Protein AF-A0A0P9EMG1-F1 (afdb_monomer)

Sequence (108 aa):
MQRIEEYLRMADEYYRKGMELFSKRNYPDAAEKIWASIKTATMALTEKYLGRISPPEGEYWGDFVTIGFIKAGVTRE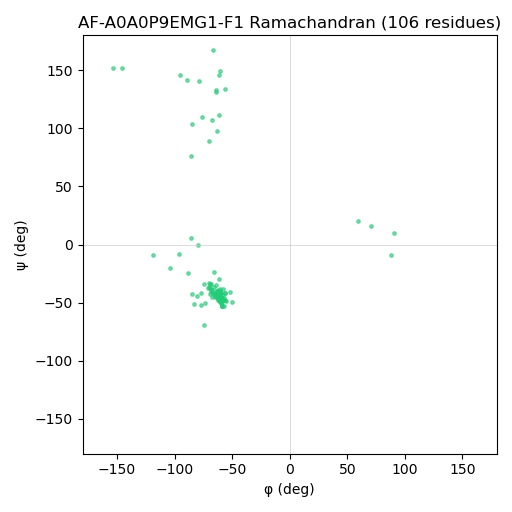EAEKRAEYFIDARGKLHGECFYGLFYEEKRT

Radius of gyration: 15.44 Å; Cα contacts (8 Å, |Δi|>4): 129; chains: 1; bounding box: 46×30×38 Å

Solvent-accessible surface area (backbone atoms only — not comparable to full-atom values): 5508 Å² total; per-residue (Å²): 109,73,66,39,55,48,26,46,52,50,14,54,51,25,36,54,52,11,53,52,30,42,76,70,67,39,53,38,65,12,24,39,24,39,36,49,12,54,53,28,42,49,27,25,46,20,34,72,58,66,74,39,68,66,62,58,93,94,54,53,65,49,61,48,44,18,50,23,33,38,67,70,71,40,54,66,72,62,15,46,54,53,18,49,49,53,53,50,46,43,47,48,22,43,43,50,46,42,67,34,75,87,72,86,75,78,85,125

Secondary structure (DSSP, 8-state):
-HHHHHHHHHHHHHHHHHHHHHHTT-HHHHHHHHHHHHHHHHHHHHHHHHS-SSPPTT--HHHHHHHHHHHTT--HHHHHHHHHHHHHHIIIIIIIIIIS--------

Foldseek 3Di:
DVQLVVLQVQLVVLQVVLVVCVVVVVQQSSLVSNLSSLLSNLQSLCCVQVVGSDDDPPDDQLVSQLVSVVSVVHDSVVSSVVSVVNVVSCCVRVNCGNVNDDDPDDDD

pLDDT: mean 93.04, std 11.97, range [40.19, 98.75]

Structure (mmCIF, N/CA/C/O backbone):
data_AF-A0A0P9EMG1-F1
#
_entry.id   AF-A0A0P9EMG1-F1
#
loop_
_atom_site.group_PDB
_atom_site.id
_atom_site.type_symbol
_atom_site.label_atom_id
_atom_site.label_alt_id
_atom_site.label_comp_id
_atom_site.label_asym_id
_atom_site.label_entity_id
_atom_site.label_seq_id
_atom_site.pdbx_PDB_ins_code
_atom_site.Cartn_x
_atom_site.Cartn_y
_atom_site.Cartn_z
_atom_site.occupancy
_atom_site.B_iso_or_equiv
_atom_site.auth_seq_id
_atom_site.auth_comp_id
_atom_site.auth_asym_id
_atom_site.auth_atom_id
_atom_site.pdbx_PDB_model_num
ATOM 1 N N . MET A 1 1 ? -16.550 10.704 2.218 1.00 64.94 1 MET A N 1
ATOM 2 C CA . MET A 1 1 ? -16.837 9.693 1.171 1.00 64.94 1 MET A CA 1
ATOM 3 C C . MET A 1 1 ? -16.110 9.996 -0.132 1.00 64.94 1 MET A C 1
ATOM 5 O O . MET A 1 1 ? -15.303 9.170 -0.524 1.00 64.94 1 MET A O 1
ATOM 9 N N . GLN A 1 2 ? -16.280 11.182 -0.729 1.00 80.25 2 GLN A N 1
ATOM 10 C CA . GLN A 1 2 ? -15.672 11.543 -2.024 1.00 80.25 2 GLN A CA 1
ATOM 11 C C . GLN A 1 2 ? -14.146 11.309 -2.121 1.00 80.25 2 GLN A C 1
ATOM 13 O O . GLN A 1 2 ? -13.673 10.771 -3.116 1.00 80.25 2 GLN A O 1
ATOM 18 N N . ARG A 1 3 ? -13.388 11.626 -1.060 1.00 90.75 3 ARG A N 1
ATOM 19 C CA . ARG A 1 3 ? -11.928 11.411 -0.999 1.00 90.75 3 ARG A CA 1
ATOM 20 C C . ARG A 1 3 ? -11.516 9.930 -0.952 1.00 90.75 3 ARG A C 1
ATOM 22 O O . ARG A 1 3 ? -10.501 9.553 -1.518 1.00 90.75 3 ARG A O 1
ATOM 29 N N . ILE A 1 4 ? -12.311 9.076 -0.302 1.00 95.56 4 ILE A N 1
ATOM 30 C CA . ILE A 1 4 ? -12.039 7.628 -0.225 1.00 95.56 4 ILE A CA 1
ATOM 31 C C . ILE A 1 4 ? -12.205 7.005 -1.613 1.00 95.56 4 ILE A C 1
ATOM 33 O O . ILE A 1 4 ? -11.360 6.236 -2.055 1.00 95.56 4 ILE A O 1
ATOM 37 N N . GLU A 1 5 ? -13.277 7.368 -2.319 1.00 96.44 5 GLU A N 1
ATOM 38 C CA . GLU A 1 5 ? -13.516 6.907 -3.690 1.00 96.44 5 GLU A CA 1
ATOM 39 C C . GLU A 1 5 ? -12.447 7.408 -4.661 1.00 96.44 5 GLU A C 1
ATOM 41 O O . GLU A 1 5 ? -12.075 6.694 -5.585 1.00 96.44 5 GLU A O 1
ATOM 46 N N . GLU A 1 6 ? -11.929 8.619 -4.454 1.00 97.12 6 GLU A N 1
ATOM 47 C CA . GLU A 1 6 ? -10.797 9.139 -5.218 1.00 97.12 6 GLU A CA 1
ATOM 48 C C . GLU A 1 6 ? -9.540 8.291 -5.017 1.00 97.12 6 GLU A C 1
ATOM 50 O O . GLU A 1 6 ? -8.935 7.881 -6.005 1.00 97.12 6 GLU A O 1
ATOM 55 N N . TYR A 1 7 ? -9.207 7.935 -3.774 1.00 97.94 7 TYR A N 1
ATOM 56 C CA . TYR A 1 7 ? -8.098 7.022 -3.504 1.00 97.94 7 TYR A CA 1
ATOM 57 C C . TYR A 1 7 ? -8.291 5.650 -4.159 1.00 97.94 7 TYR A C 1
ATOM 59 O O . TYR A 1 7 ? -7.351 5.123 -4.747 1.00 97.94 7 TYR A O 1
ATOM 67 N N . LEU A 1 8 ? -9.500 5.086 -4.127 1.00 98.12 8 LEU A N 1
ATOM 68 C CA . LEU A 1 8 ? -9.767 3.809 -4.795 1.00 98.12 8 LEU A CA 1
ATOM 69 C C . LEU A 1 8 ? -9.616 3.916 -6.321 1.00 98.12 8 LEU A C 1
ATOM 71 O O . LEU A 1 8 ? -8.930 3.092 -6.917 1.00 98.12 8 LEU A O 1
ATOM 75 N N . ARG A 1 9 ? -10.152 4.973 -6.949 1.00 98.38 9 ARG A N 1
ATOM 76 C CA . ARG A 1 9 ? -9.968 5.215 -8.393 1.00 98.38 9 ARG A CA 1
ATOM 77 C C . ARG A 1 9 ? -8.497 5.383 -8.768 1.00 98.38 9 ARG A C 1
ATOM 79 O O . ARG A 1 9 ? -8.051 4.838 -9.773 1.00 98.38 9 ARG A O 1
ATOM 86 N N . MET A 1 10 ? -7.746 6.136 -7.968 1.00 98.38 10 MET A N 1
ATOM 87 C CA . MET A 1 10 ? -6.310 6.324 -8.171 1.00 98.38 10 MET A CA 1
ATOM 88 C C . MET A 1 10 ? -5.546 5.006 -8.026 1.00 98.38 10 MET A C 1
ATOM 90 O O . MET A 1 10 ? -4.649 4.744 -8.824 1.00 98.38 10 MET A O 1
ATOM 94 N N . ALA A 1 11 ? -5.901 4.172 -7.044 1.00 98.56 11 ALA A N 1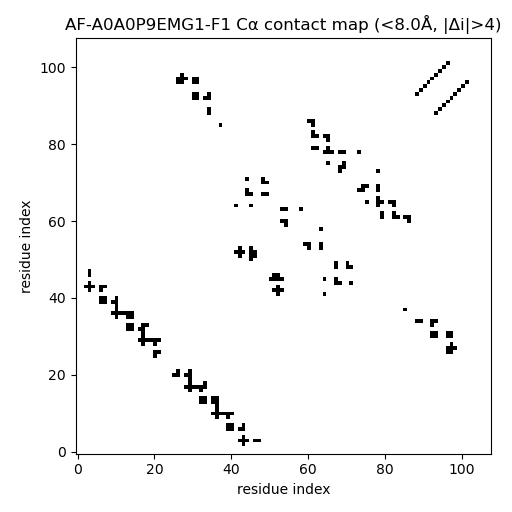
ATOM 95 C CA . ALA A 1 11 ? -5.295 2.859 -6.869 1.00 98.56 11 ALA A CA 1
ATOM 96 C C . ALA A 1 11 ? -5.499 1.987 -8.119 1.00 98.56 11 ALA A C 1
ATOM 98 O O . ALA A 1 11 ? -4.522 1.498 -8.685 1.00 98.56 11 ALA A O 1
ATOM 99 N N . ASP A 1 12 ? -6.732 1.898 -8.624 1.00 98.62 12 ASP A N 1
ATOM 100 C CA . ASP A 1 12 ? -7.043 1.150 -9.849 1.00 98.62 12 ASP A CA 1
ATOM 101 C C . ASP A 1 12 ? -6.273 1.683 -11.068 1.00 98.62 12 ASP A C 1
ATOM 103 O O . ASP A 1 12 ? -5.732 0.917 -11.874 1.00 98.62 12 ASP A O 1
ATOM 107 N N . GLU A 1 13 ? -6.174 3.007 -11.206 1.00 98.69 13 GLU A N 1
ATOM 108 C CA . GLU A 1 13 ? -5.422 3.632 -12.292 1.00 98.69 13 GLU A CA 1
ATOM 109 C C . GLU A 1 13 ? -3.922 3.316 -12.208 1.00 98.69 13 GLU A C 1
ATOM 111 O O . GLU A 1 13 ? -3.296 2.992 -13.225 1.00 98.69 13 GLU A O 1
ATOM 116 N N . TYR A 1 14 ? -3.340 3.390 -11.009 1.00 98.75 14 TYR A N 1
ATOM 117 C CA . TYR A 1 14 ? -1.944 3.041 -10.779 1.00 98.75 14 TYR A CA 1
ATOM 118 C C . TYR A 1 14 ? -1.675 1.568 -11.062 1.00 98.75 14 TYR A C 1
ATOM 120 O O . TYR A 1 14 ? -0.689 1.266 -11.735 1.00 98.75 14 TYR A O 1
ATOM 128 N N . TYR A 1 15 ? -2.565 0.670 -10.640 1.00 98.69 15 TYR A N 1
ATOM 129 C CA . TYR A 1 15 ? -2.448 -0.750 -10.942 1.00 98.69 15 TYR A CA 1
ATOM 130 C C . TYR A 1 15 ? -2.451 -0.993 -12.452 1.00 98.69 15 TYR A C 1
ATOM 132 O O . TYR A 1 15 ? -1.524 -1.606 -12.982 1.00 98.69 15 TYR A O 1
ATOM 140 N N . ARG A 1 16 ? -3.427 -0.429 -13.176 1.00 98.75 16 ARG A N 1
ATOM 141 C CA . ARG A 1 16 ? -3.519 -0.565 -14.637 1.00 98.75 16 ARG A CA 1
ATOM 142 C C . ARG A 1 16 ? -2.247 -0.077 -15.336 1.00 98.75 16 ARG A C 1
ATOM 144 O O . ARG A 1 16 ? -1.728 -0.770 -16.210 1.00 98.75 16 ARG A O 1
ATOM 151 N N . LYS A 1 17 ? -1.728 1.092 -14.947 1.00 98.69 17 LYS A N 1
ATOM 152 C CA . LYS A 1 17 ? -0.471 1.640 -15.491 1.00 98.69 17 LYS A CA 1
ATOM 153 C C . LYS A 1 17 ? 0.732 0.763 -15.145 1.00 98.69 17 LYS A C 1
ATOM 155 O O . LYS A 1 17 ? 1.579 0.536 -16.003 1.00 98.69 17 LYS A O 1
ATOM 160 N N . GLY A 1 18 ? 0.802 0.255 -13.917 1.00 98.44 18 GLY A N 1
ATOM 161 C CA . GLY A 1 18 ? 1.858 -0.656 -13.481 1.00 98.44 18 GLY A CA 1
ATOM 162 C C . GLY A 1 18 ? 1.889 -1.937 -14.310 1.00 98.44 18 GLY A C 1
ATOM 163 O O . GLY A 1 18 ? 2.945 -2.317 -14.810 1.00 98.44 18 GLY A O 1
ATOM 164 N N . MET A 1 19 ? 0.727 -2.544 -14.558 1.00 98.62 19 MET A N 1
ATOM 165 C CA . MET A 1 19 ? 0.618 -3.735 -15.404 1.00 98.62 19 MET A CA 1
ATOM 166 C C . MET A 1 19 ? 0.969 -3.454 -16.872 1.00 98.62 19 MET A C 1
ATOM 168 O O . MET A 1 19 ? 1.613 -4.278 -17.523 1.00 98.62 19 MET A O 1
ATOM 172 N N . GLU A 1 20 ? 0.613 -2.277 -17.395 1.00 98.62 20 GLU A N 1
ATOM 173 C CA . GLU A 1 20 ? 1.027 -1.847 -18.734 1.00 98.62 20 GLU A CA 1
ATOM 174 C C . GLU A 1 20 ? 2.559 -1.742 -18.845 1.00 98.62 20 GLU A C 1
ATOM 176 O O . GLU A 1 20 ? 3.157 -2.295 -19.770 1.00 98.62 20 GLU A O 1
ATOM 181 N N . LEU A 1 21 ? 3.209 -1.084 -17.884 1.00 98.12 21 LEU A N 1
ATOM 182 C CA . LEU A 1 21 ? 4.669 -0.948 -17.832 1.00 98.12 21 LEU A CA 1
ATOM 183 C C . LEU A 1 21 ? 5.361 -2.305 -17.684 1.00 98.12 21 LEU A C 1
ATOM 185 O O . LEU A 1 21 ? 6.351 -2.570 -18.370 1.00 98.12 21 LEU A O 1
ATOM 189 N N . PHE A 1 22 ? 4.791 -3.189 -16.865 1.00 96.62 22 PHE A N 1
ATOM 190 C CA . PHE A 1 22 ? 5.286 -4.548 -16.686 1.00 96.62 22 PHE A CA 1
ATOM 191 C C . PHE A 1 22 ? 5.265 -5.326 -18.006 1.00 96.62 22 PHE A C 1
ATOM 193 O O . PHE A 1 22 ? 6.261 -5.946 -18.375 1.00 96.62 22 PHE A O 1
ATOM 200 N N . SER A 1 23 ? 4.174 -5.228 -18.776 1.00 98.06 23 SER A N 1
ATOM 201 C CA . SER A 1 23 ? 4.066 -5.882 -20.091 1.00 98.06 23 SER A CA 1
ATOM 202 C C . SER A 1 23 ? 5.115 -5.386 -21.098 1.00 98.06 23 SER A C 1
ATOM 204 O O . SER A 1 23 ? 5.582 -6.147 -21.945 1.00 98.06 23 SER A O 1
ATOM 206 N N . LYS A 1 24 ? 5.543 -4.126 -20.957 1.00 97.81 24 LYS A N 1
ATOM 207 C CA . LYS A 1 24 ? 6.608 -3.485 -21.742 1.00 97.81 24 LYS A CA 1
ATOM 208 C C . LYS A 1 24 ? 8.013 -3.743 -21.183 1.00 97.81 24 LYS A C 1
ATOM 210 O O . LYS A 1 24 ? 8.974 -3.180 -21.698 1.00 97.81 24 LYS A O 1
ATOM 215 N N . ARG A 1 25 ? 8.143 -4.584 -20.147 1.00 95.00 25 ARG A N 1
ATOM 216 C CA . ARG A 1 25 ? 9.395 -4.894 -19.431 1.00 95.00 25 ARG A CA 1
ATOM 217 C C . ARG A 1 25 ? 10.071 -3.680 -18.785 1.00 95.00 25 ARG A C 1
ATOM 219 O O . ARG A 1 25 ? 11.256 -3.730 -18.470 1.00 95.00 25 ARG A O 1
ATOM 226 N N . ASN A 1 26 ? 9.323 -2.603 -18.555 1.00 94.06 26 ASN A N 1
ATOM 227 C CA . ASN A 1 26 ? 9.799 -1.468 -17.774 1.00 94.06 26 ASN A CA 1
ATOM 228 C C . ASN A 1 26 ? 9.543 -1.746 -16.285 1.00 94.06 26 ASN A C 1
ATOM 230 O O . ASN A 1 26 ? 8.566 -1.273 -15.705 1.00 94.06 26 ASN A O 1
ATOM 234 N N . TYR A 1 27 ? 10.384 -2.598 -15.697 1.00 92.56 27 TYR A N 1
ATOM 235 C CA . TYR A 1 27 ? 10.173 -3.123 -14.348 1.00 92.56 27 TYR A CA 1
ATOM 236 C C . TYR A 1 27 ? 10.286 -2.085 -13.217 1.00 92.56 27 TYR A C 1
ATOM 238 O O . TYR A 1 27 ? 9.441 -2.158 -12.326 1.00 92.56 27 TYR A O 1
ATOM 246 N N . PRO A 1 28 ? 11.216 -1.104 -13.229 1.00 93.06 28 PRO A N 1
ATOM 247 C CA . PRO A 1 28 ? 11.270 -0.057 -12.199 1.00 93.06 28 PRO A CA 1
ATOM 248 C C . PRO A 1 28 ? 9.983 0.738 -12.115 1.00 93.06 28 PRO A C 1
ATOM 250 O O . PRO A 1 28 ? 9.365 0.842 -11.057 1.00 93.06 28 PRO A O 1
ATOM 253 N N . ASP A 1 29 ? 9.548 1.263 -13.260 1.00 95.12 29 ASP A N 1
ATOM 254 C CA . ASP A 1 29 ? 8.373 2.118 -13.298 1.00 95.12 29 ASP A CA 1
ATOM 255 C C . ASP A 1 29 ? 7.112 1.299 -13.020 1.00 95.12 29 ASP A C 1
ATOM 257 O O . ASP A 1 29 ? 6.177 1.799 -12.390 1.00 95.12 29 ASP A O 1
ATOM 261 N N . ALA A 1 30 ? 7.080 0.031 -13.449 1.00 97.25 30 ALA A N 1
ATOM 262 C CA . ALA A 1 30 ? 6.014 -0.891 -13.083 1.00 97.25 30 ALA A CA 1
ATOM 263 C C . ALA A 1 30 ? 5.947 -1.093 -11.565 1.00 97.25 30 ALA A C 1
ATOM 265 O O . ALA A 1 30 ? 4.866 -0.958 -10.990 1.00 97.25 30 ALA A O 1
ATOM 266 N N . ALA A 1 31 ? 7.081 -1.366 -10.914 1.00 96.62 31 ALA A N 1
ATOM 267 C CA . ALA A 1 31 ? 7.159 -1.574 -9.473 1.00 96.62 31 ALA A CA 1
ATOM 268 C C . ALA A 1 31 ? 6.682 -0.337 -8.704 1.00 96.62 31 ALA A C 1
ATOM 270 O O . ALA A 1 31 ? 5.835 -0.459 -7.819 1.00 96.62 31 ALA A O 1
ATOM 271 N N . GLU A 1 32 ? 7.117 0.857 -9.108 1.00 97.50 32 GLU A N 1
ATOM 272 C CA . GLU A 1 32 ? 6.674 2.106 -8.486 1.00 97.50 32 GLU A CA 1
ATOM 273 C C . GLU A 1 32 ? 5.169 2.336 -8.643 1.00 97.50 32 GLU A C 1
ATOM 275 O O . GLU A 1 32 ? 4.493 2.760 -7.706 1.00 97.50 32 GLU A O 1
ATOM 280 N N . LYS A 1 33 ? 4.602 2.042 -9.818 1.00 98.50 33 LYS A N 1
ATOM 281 C CA . LYS A 1 33 ? 3.158 2.204 -10.038 1.00 98.50 33 LYS A CA 1
ATOM 282 C C . LYS A 1 33 ? 2.341 1.162 -9.276 1.00 98.50 33 LYS A C 1
ATOM 284 O O . LYS A 1 33 ? 1.307 1.511 -8.714 1.00 98.50 33 LYS A O 1
ATOM 289 N N . ILE A 1 34 ? 2.807 -0.081 -9.178 1.00 98.56 34 ILE A N 1
ATOM 290 C CA . ILE A 1 34 ? 2.145 -1.109 -8.361 1.00 98.56 34 ILE A CA 1
ATOM 291 C C . ILE A 1 34 ? 2.218 -0.734 -6.874 1.00 98.56 34 ILE A C 1
ATOM 293 O O . ILE A 1 34 ? 1.210 -0.815 -6.172 1.00 98.56 34 ILE A O 1
ATOM 297 N N . TRP A 1 35 ? 3.363 -0.243 -6.396 1.00 98.31 35 TRP A N 1
ATOM 298 C CA . TRP A 1 35 ? 3.481 0.276 -5.035 1.00 98.31 35 TRP A CA 1
ATOM 299 C C . TRP A 1 35 ? 2.531 1.452 -4.785 1.00 98.31 35 TRP A C 1
ATOM 301 O O . TRP A 1 35 ? 1.807 1.451 -3.789 1.00 98.31 35 TRP A O 1
ATOM 311 N N . ALA A 1 36 ? 2.477 2.425 -5.699 1.00 98.38 36 ALA A N 1
ATOM 312 C CA . ALA A 1 36 ? 1.560 3.555 -5.598 1.00 98.38 36 ALA A CA 1
ATOM 313 C C . ALA A 1 36 ? 0.102 3.085 -5.476 1.00 98.38 36 ALA A C 1
ATOM 315 O O . ALA A 1 36 ? -0.621 3.578 -4.616 1.00 98.38 36 ALA A O 1
ATOM 316 N N . SER A 1 37 ? -0.299 2.067 -6.246 1.00 98.75 37 SER A N 1
ATOM 317 C CA . SER A 1 37 ? -1.619 1.441 -6.117 1.00 98.75 37 SER A CA 1
ATOM 318 C C . SER A 1 37 ? -1.879 0.914 -4.704 1.00 98.75 37 SER A C 1
ATOM 320 O O . SER A 1 37 ? -2.890 1.259 -4.091 1.00 98.75 37 SER A O 1
ATOM 322 N N . ILE A 1 38 ? -0.968 0.093 -4.172 1.00 98.44 38 ILE A N 1
ATOM 323 C CA . ILE A 1 38 ? -1.095 -0.496 -2.829 1.00 98.44 38 ILE A CA 1
ATOM 324 C C . ILE A 1 38 ? -1.175 0.611 -1.773 1.00 98.44 38 ILE A C 1
ATOM 326 O O . ILE A 1 38 ? -2.073 0.609 -0.932 1.00 98.44 38 ILE A O 1
ATOM 330 N N . LYS A 1 39 ? -0.274 1.595 -1.845 1.00 98.31 39 LYS A N 1
ATOM 331 C CA . LYS A 1 39 ? -0.239 2.738 -0.931 1.00 98.31 39 LYS A CA 1
ATOM 332 C C . LYS A 1 39 ? -1.559 3.500 -0.938 1.00 98.31 39 LYS A C 1
ATOM 334 O O . LYS A 1 39 ? -2.093 3.789 0.129 1.00 98.31 39 LYS A O 1
ATOM 339 N N . THR A 1 40 ? -2.100 3.813 -2.111 1.00 98.06 40 THR A N 1
ATOM 340 C CA . THR A 1 40 ? -3.337 4.589 -2.212 1.00 98.06 40 THR A CA 1
ATOM 341 C C . THR A 1 40 ? -4.560 3.791 -1.748 1.00 98.06 40 THR A C 1
ATOM 343 O O . THR A 1 40 ? -5.409 4.342 -1.047 1.00 98.06 40 THR A O 1
ATOM 346 N N . ALA A 1 41 ? -4.623 2.484 -2.018 1.00 98.31 41 ALA A N 1
ATOM 347 C CA . ALA A 1 41 ? -5.660 1.619 -1.451 1.00 98.31 41 ALA A CA 1
ATOM 348 C C . ALA A 1 41 ? -5.595 1.58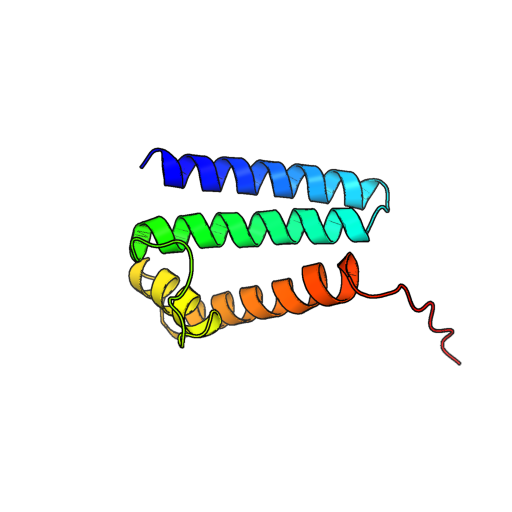3 0.090 1.00 98.31 41 ALA A C 1
ATOM 350 O O . ALA A 1 41 ? -6.622 1.693 0.764 1.00 98.31 41 ALA A O 1
ATOM 351 N N . THR A 1 42 ? -4.389 1.519 0.663 1.00 98.25 42 THR A N 1
ATOM 352 C CA . THR A 1 42 ? -4.185 1.610 2.115 1.00 98.25 42 THR A CA 1
ATOM 353 C C . THR A 1 42 ? -4.600 2.975 2.668 1.00 98.25 42 THR A C 1
ATOM 355 O O . THR A 1 42 ? -5.247 3.027 3.711 1.00 98.25 42 THR A O 1
ATOM 358 N N . MET A 1 43 ? -4.322 4.078 1.964 1.00 97.94 43 MET A N 1
ATOM 359 C CA . MET A 1 43 ? -4.804 5.410 2.360 1.00 97.94 43 MET A CA 1
ATOM 360 C C . MET A 1 43 ? -6.337 5.471 2.392 1.00 97.94 43 MET A C 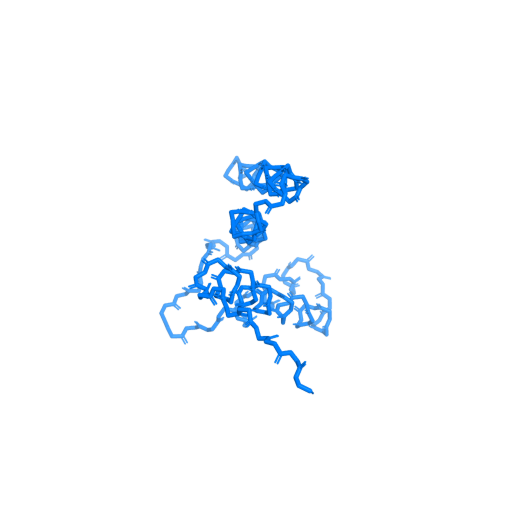1
ATOM 362 O O . MET A 1 43 ? -6.900 6.073 3.302 1.00 97.94 43 MET A O 1
ATOM 366 N N . ALA A 1 44 ? -7.027 4.820 1.449 1.00 98.31 44 ALA A N 1
ATOM 367 C CA . ALA A 1 44 ? -8.488 4.723 1.459 1.00 98.31 44 ALA A CA 1
ATOM 368 C C . ALA A 1 44 ? -9.005 3.976 2.701 1.00 98.31 44 ALA A C 1
ATOM 370 O O . ALA A 1 44 ? -9.954 4.429 3.347 1.00 98.31 44 ALA A O 1
ATOM 371 N N . LEU A 1 45 ? -8.365 2.854 3.052 1.00 98.38 45 LEU A N 1
ATOM 372 C CA . LEU A 1 45 ? -8.669 2.077 4.255 1.00 98.38 45 LEU A CA 1
ATOM 373 C C . LEU A 1 45 ? -8.495 2.930 5.520 1.00 98.38 45 LEU A C 1
ATOM 375 O O . LEU A 1 45 ? -9.413 3.022 6.337 1.00 98.38 45 LEU A O 1
ATOM 379 N N . THR A 1 46 ? -7.335 3.560 5.692 1.00 97.88 46 THR A N 1
ATOM 380 C CA . THR A 1 46 ? -7.012 4.274 6.931 1.00 97.88 46 THR A CA 1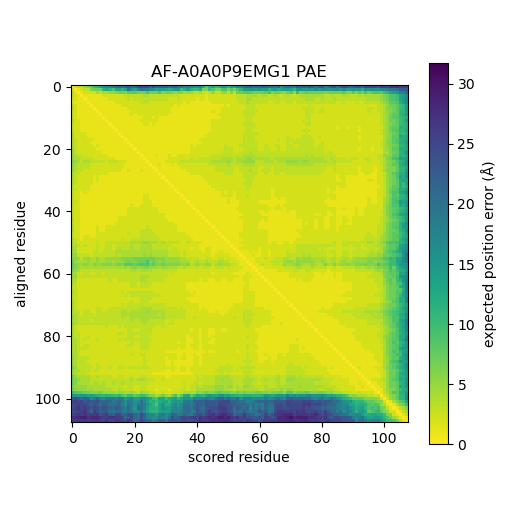
ATOM 381 C C . THR A 1 46 ? -7.764 5.599 7.038 1.00 97.88 46 THR A C 1
ATOM 383 O O . THR A 1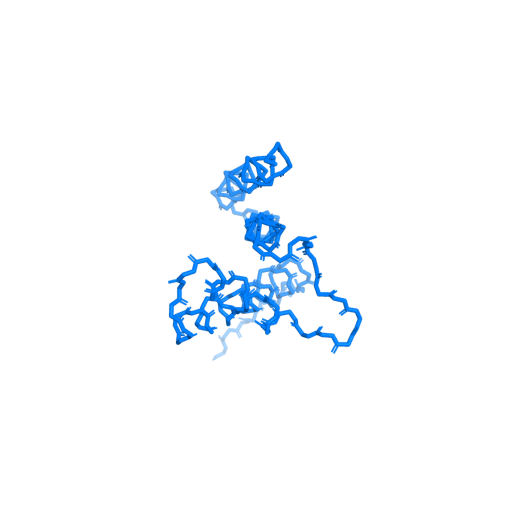 46 ? -8.220 5.939 8.125 1.00 97.88 46 THR A O 1
ATOM 386 N N . GLU A 1 47 ? -8.016 6.306 5.933 1.00 97.56 47 GLU A N 1
ATOM 387 C CA . GLU A 1 47 ? -8.903 7.478 5.937 1.00 97.56 47 GLU A CA 1
ATOM 388 C C . GLU A 1 47 ? -10.310 7.078 6.394 1.00 97.56 47 GLU A C 1
ATOM 390 O O . GLU A 1 47 ? -10.900 7.735 7.251 1.00 97.56 47 GLU A O 1
ATOM 395 N N . LYS A 1 48 ? -10.844 5.967 5.867 1.00 97.94 48 LYS A N 1
ATOM 396 C CA . LYS A 1 48 ? -12.197 5.503 6.194 1.00 97.94 48 LYS A CA 1
ATOM 397 C C . LYS A 1 48 ? -12.351 5.105 7.659 1.00 97.94 48 LYS A C 1
ATOM 399 O O . LYS A 1 48 ? -13.362 5.445 8.266 1.00 97.94 48 LYS A O 1
ATOM 404 N N . TYR A 1 49 ? -11.398 4.350 8.199 1.00 98.00 49 TYR A N 1
ATOM 405 C CA . TYR A 1 49 ? -11.557 3.710 9.509 1.00 98.00 49 TYR A CA 1
ATOM 406 C C . TYR A 1 49 ? -10.784 4.387 10.642 1.00 98.00 49 TYR A C 1
ATOM 408 O O . TYR A 1 49 ? -11.129 4.185 11.805 1.00 98.00 49 TYR A O 1
ATOM 416 N N . LEU A 1 50 ? -9.765 5.186 10.320 1.00 97.12 50 LEU A N 1
ATOM 417 C CA . LEU A 1 50 ? -8.911 5.885 11.287 1.00 97.12 50 LEU A CA 1
ATOM 418 C C . LEU A 1 50 ? -8.971 7.412 11.138 1.00 97.12 50 LEU A C 1
ATOM 420 O O . LEU A 1 50 ? -8.429 8.112 11.988 1.00 97.12 50 LEU A O 1
ATOM 424 N N . GLY A 1 51 ? -9.608 7.936 10.082 1.00 96.94 51 GLY A N 1
ATOM 425 C CA . GLY A 1 51 ? -9.734 9.376 9.831 1.00 96.94 51 GLY A CA 1
ATOM 426 C C . GLY A 1 51 ? -8.429 10.062 9.416 1.00 96.94 51 GLY A C 1
ATOM 427 O O . GLY A 1 51 ? -8.325 11.282 9.527 1.00 96.94 51 GLY A O 1
ATOM 428 N N . ARG A 1 52 ? -7.415 9.286 9.008 1.00 96.19 52 ARG A N 1
ATOM 429 C CA . ARG A 1 52 ? -6.097 9.781 8.590 1.00 96.19 52 ARG A CA 1
ATOM 430 C C . ARG A 1 52 ? -5.416 8.816 7.620 1.00 96.19 52 ARG A C 1
ATOM 432 O O . ARG A 1 52 ? -5.618 7.604 7.681 1.00 96.19 52 ARG A O 1
ATOM 439 N N . ILE A 1 53 ? -4.561 9.347 6.751 1.00 96.88 53 ILE A N 1
ATOM 440 C CA . ILE A 1 53 ? -3.883 8.593 5.676 1.00 96.88 53 ILE A CA 1
ATOM 441 C C . ILE A 1 53 ? -2.472 8.105 6.024 1.00 96.88 53 ILE A C 1
ATOM 443 O O . ILE A 1 53 ? -1.868 7.358 5.256 1.00 96.88 53 ILE A O 1
ATOM 447 N N . SER A 1 54 ? -1.927 8.540 7.157 1.00 95.81 54 SER A N 1
ATOM 448 C CA . SER A 1 54 ? -0.585 8.181 7.604 1.00 95.81 54 SER A CA 1
ATOM 449 C C . SER A 1 54 ? -0.533 8.071 9.127 1.00 95.81 54 SER A C 1
ATOM 451 O O . SER A 1 54 ? -1.301 8.765 9.808 1.00 95.81 54 SER A O 1
ATOM 453 N N . PRO A 1 55 ? 0.376 7.241 9.667 1.00 95.75 55 PRO A N 1
ATOM 454 C CA . PRO A 1 55 ? 0.661 7.252 11.089 1.00 95.75 55 PRO A CA 1
ATOM 455 C C . PRO A 1 55 ? 1.198 8.634 11.501 1.00 95.75 55 PRO A C 1
ATOM 457 O O . PRO A 1 55 ? 1.884 9.288 10.705 1.00 95.75 55 PRO A O 1
ATOM 460 N N . PRO A 1 56 ? 0.881 9.109 12.715 1.00 92.62 56 PRO A N 1
ATOM 461 C CA . PRO A 1 56 ? 1.563 10.248 13.308 1.00 92.62 56 PRO A CA 1
ATOM 462 C C . PRO A 1 56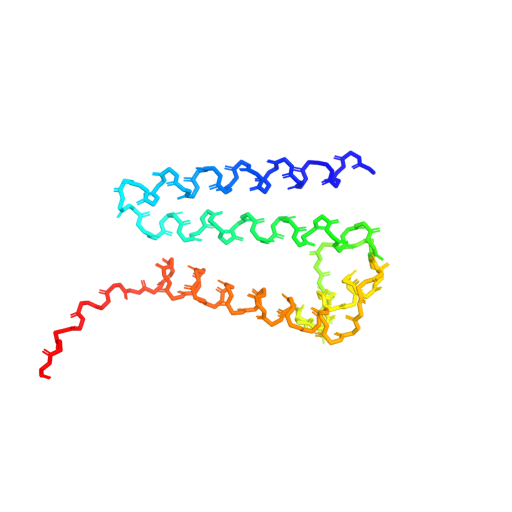 ? 3.026 9.900 13.604 1.00 92.62 56 PRO A C 1
ATOM 464 O O . PRO A 1 56 ? 3.437 8.738 13.586 1.00 92.62 56 PRO A O 1
ATOM 467 N N . GLU A 1 57 ? 3.817 10.926 13.894 1.00 93.69 57 GLU A N 1
ATOM 468 C CA . GLU A 1 57 ? 5.207 10.750 14.301 1.00 93.69 57 GLU A CA 1
ATOM 469 C C . GLU A 1 57 ? 5.310 9.838 15.536 1.00 93.69 57 GLU A C 1
ATOM 471 O O . GLU A 1 57 ? 4.551 9.981 16.494 1.00 93.69 57 GLU A O 1
ATOM 476 N N . GLY A 1 58 ? 6.233 8.874 15.489 1.00 94.12 58 GLY A N 1
ATOM 477 C CA . GLY A 1 58 ? 6.429 7.877 16.546 1.00 94.12 58 GLY A CA 1
ATOM 478 C C . GLY A 1 58 ? 5.567 6.612 16.434 1.00 94.12 58 GLY A C 1
ATOM 479 O O . GLY A 1 58 ? 5.835 5.656 17.157 1.00 94.12 58 GLY A O 1
ATOM 480 N N . GLU A 1 59 ? 4.585 6.553 15.525 1.00 94.69 59 GLU A N 1
ATOM 481 C CA . GLU A 1 59 ? 3.832 5.325 15.224 1.00 94.69 59 GLU A CA 1
ATOM 482 C C . GLU A 1 59 ? 4.415 4.581 14.004 1.00 94.69 59 GLU A C 1
ATOM 484 O O . GLU A 1 59 ? 4.879 5.180 13.029 1.00 94.69 59 GLU A O 1
ATOM 489 N N . TYR A 1 60 ? 4.355 3.246 14.028 1.00 96.38 60 TYR A N 1
ATOM 490 C CA . TYR A 1 60 ? 4.838 2.402 12.936 1.00 96.38 60 TYR A CA 1
ATOM 491 C C . TYR A 1 60 ? 3.745 2.132 11.899 1.00 96.38 60 TYR A C 1
ATOM 493 O O . TYR A 1 60 ? 2.586 1.874 12.223 1.00 96.38 60 TYR A O 1
ATOM 501 N N . TRP A 1 61 ? 4.134 2.109 10.622 1.00 96.31 61 TRP A N 1
ATOM 502 C CA . TRP A 1 61 ? 3.218 1.813 9.515 1.00 96.31 61 TRP A CA 1
ATOM 503 C C . TRP A 1 61 ? 2.533 0.444 9.639 1.00 96.31 61 TRP A C 1
ATOM 505 O O . TRP A 1 61 ? 1.356 0.338 9.311 1.00 96.31 61 TRP A O 1
ATOM 515 N N . GLY A 1 62 ? 3.238 -0.588 10.118 1.00 97.06 62 GLY A N 1
ATOM 516 C CA . GLY A 1 62 ? 2.668 -1.932 10.283 1.00 97.06 62 GLY A CA 1
ATOM 517 C C . GLY A 1 62 ? 1.505 -1.952 11.279 1.00 97.06 62 GLY A C 1
ATOM 518 O O . GLY A 1 62 ? 0.417 -2.432 10.955 1.00 97.06 62 GLY A O 1
ATOM 519 N N . ASP A 1 63 ? 1.695 -1.341 12.449 1.00 97.81 63 ASP A N 1
ATOM 520 C CA . ASP A 1 63 ? 0.652 -1.231 13.475 1.00 97.81 63 ASP A CA 1
ATOM 521 C C . ASP A 1 63 ? -0.524 -0.388 12.979 1.00 97.81 63 ASP A C 1
ATOM 523 O O . ASP A 1 63 ? -1.686 -0.777 13.104 1.00 97.81 63 ASP A O 1
ATOM 527 N N . PHE A 1 64 ? -0.226 0.744 12.342 1.00 98.31 64 PHE A N 1
ATOM 528 C CA . PHE A 1 64 ? -1.232 1.649 11.800 1.00 98.31 64 PHE A CA 1
ATOM 529 C C . PHE A 1 64 ? -2.147 0.963 10.772 1.00 98.31 64 PHE A C 1
ATOM 531 O O . PHE A 1 64 ? -3.375 1.057 10.860 1.00 98.31 64 PHE A O 1
ATOM 538 N N . VAL A 1 65 ? -1.565 0.218 9.828 1.00 98.31 65 VAL A N 1
ATOM 539 C CA . VAL A 1 65 ? -2.320 -0.533 8.812 1.00 98.31 65 VAL A CA 1
ATOM 540 C C . VAL A 1 65 ? -3.096 -1.693 9.442 1.00 98.31 65 VAL A C 1
ATOM 542 O O . VAL A 1 65 ? -4.268 -1.888 9.110 1.00 98.31 65 VAL A O 1
ATOM 545 N N . THR A 1 66 ? -2.496 -2.404 10.403 1.00 98.69 66 THR A N 1
ATOM 546 C CA . THR A 1 66 ? -3.165 -3.467 11.173 1.00 98.69 66 THR A CA 1
ATOM 547 C C . THR A 1 66 ? -4.434 -2.945 11.847 1.00 98.69 66 THR A C 1
ATOM 549 O O . THR A 1 66 ? -5.508 -3.533 11.701 1.00 98.69 66 THR A O 1
ATOM 552 N N . ILE A 1 67 ? -4.351 -1.805 12.542 1.00 98.44 67 ILE A N 1
ATOM 553 C CA . ILE A 1 67 ? -5.505 -1.192 13.215 1.00 98.44 67 ILE A CA 1
ATOM 554 C C . ILE A 1 67 ? -6.583 -0.808 12.193 1.00 98.44 67 ILE A C 1
ATOM 556 O O . ILE A 1 67 ? -7.769 -1.021 12.455 1.00 98.44 67 ILE A O 1
ATOM 560 N N . GLY A 1 68 ? -6.193 -0.302 11.017 1.00 98.38 68 GLY A N 1
ATOM 561 C CA . GLY A 1 68 ? -7.113 -0.011 9.915 1.00 98.38 68 GLY A CA 1
ATOM 562 C C . GLY A 1 68 ? -7.934 -1.232 9.491 1.00 98.38 68 GLY A C 1
ATOM 563 O O . GLY A 1 68 ? -9.160 -1.149 9.401 1.00 98.38 68 GLY A O 1
ATOM 564 N N . PHE A 1 69 ? -7.285 -2.384 9.303 1.00 98.69 69 PHE A N 1
ATOM 565 C CA . PHE A 1 69 ? -7.965 -3.639 8.966 1.00 98.69 69 PHE A CA 1
ATOM 566 C C . PHE A 1 69 ? -8.849 -4.165 10.103 1.00 98.69 69 PHE A C 1
ATOM 568 O O . PHE A 1 69 ? -9.986 -4.566 9.849 1.00 98.69 69 PHE A O 1
ATOM 575 N N . ILE A 1 70 ? -8.389 -4.106 11.357 1.00 98.75 70 ILE A N 1
ATOM 576 C CA . ILE A 1 70 ? -9.195 -4.521 12.518 1.00 98.75 70 ILE A CA 1
ATOM 577 C C . ILE A 1 70 ? -10.473 -3.681 12.619 1.00 98.75 70 ILE A C 1
ATOM 579 O O . ILE A 1 70 ? -11.566 -4.217 12.800 1.00 98.75 70 ILE A O 1
ATOM 583 N N . LYS A 1 71 ? -10.368 -2.357 12.448 1.00 98.56 71 LYS A N 1
ATOM 584 C CA . LYS A 1 71 ? -11.527 -1.449 12.441 1.00 98.56 71 LYS A CA 1
ATOM 585 C C . LYS A 1 71 ? -12.467 -1.691 11.255 1.00 98.56 71 LYS A C 1
ATOM 587 O O . LYS A 1 71 ? -13.652 -1.389 11.366 1.00 98.56 71 LYS A O 1
ATOM 592 N N . ALA A 1 72 ? -11.965 -2.276 10.168 1.00 98.00 72 ALA A N 1
ATOM 593 C CA . ALA A 1 72 ? -12.763 -2.732 9.033 1.00 98.00 72 ALA A CA 1
ATOM 594 C C . ALA A 1 72 ? -13.462 -4.088 9.259 1.00 98.00 72 ALA A C 1
ATOM 596 O O . ALA A 1 72 ? -14.163 -4.556 8.365 1.00 98.00 72 ALA A O 1
ATOM 597 N N . GLY A 1 73 ? -13.289 -4.714 10.429 1.00 98.44 73 GLY A N 1
ATOM 598 C CA . GLY A 1 73 ? -13.904 -5.997 10.779 1.00 98.44 73 GLY A CA 1
ATOM 599 C C . GLY A 1 73 ? -13.060 -7.224 10.429 1.00 98.44 73 GLY A C 1
ATOM 600 O O . GLY A 1 73 ? -13.552 -8.346 10.525 1.00 98.44 73 GLY A O 1
ATOM 601 N N . VAL A 1 74 ? -11.799 -7.039 10.033 1.00 98.31 74 VAL A N 1
ATOM 602 C CA . VAL A 1 74 ? -10.862 -8.145 9.796 1.00 98.31 74 VAL A CA 1
ATOM 603 C C . VAL A 1 74 ? -10.321 -8.653 11.136 1.00 98.31 74 VAL A C 1
ATOM 605 O O . VAL A 1 74 ? -10.032 -7.872 12.042 1.00 98.31 74 VAL A O 1
ATOM 608 N N . THR A 1 75 ? -10.167 -9.970 11.283 1.00 98.44 75 THR A N 1
ATOM 609 C CA . THR A 1 75 ? -9.543 -10.563 12.477 1.00 98.44 75 THR A CA 1
ATOM 610 C C . THR A 1 75 ? -8.104 -10.079 12.640 1.00 98.44 75 THR A C 1
ATOM 612 O O . THR A 1 75 ? -7.420 -9.881 11.639 1.00 98.44 75 THR A O 1
ATOM 615 N N . ARG A 1 76 ? -7.612 -9.977 13.879 1.00 98.19 76 ARG A N 1
ATOM 616 C CA . ARG A 1 76 ? -6.235 -9.541 14.170 1.00 98.19 76 ARG A CA 1
ATOM 617 C C . ARG A 1 76 ? -5.173 -10.291 13.358 1.00 98.19 76 ARG A C 1
ATOM 619 O O . ARG A 1 76 ? -4.358 -9.640 12.724 1.00 98.19 76 ARG A O 1
ATOM 626 N N . GLU A 1 77 ? -5.225 -11.621 13.336 1.00 98.44 77 GLU A N 1
ATOM 627 C CA . GLU A 1 77 ? -4.239 -12.448 12.625 1.00 98.44 77 GLU A CA 1
ATOM 628 C C . GLU A 1 77 ? -4.162 -12.094 11.128 1.00 98.44 77 GLU A C 1
ATOM 630 O O . GLU A 1 77 ? -3.091 -11.863 10.575 1.00 98.44 77 GLU A O 1
ATOM 635 N N . GLU A 1 78 ? -5.316 -12.000 10.470 1.00 98.56 78 GLU A N 1
ATOM 636 C CA . GLU A 1 78 ? -5.398 -11.625 9.056 1.00 98.56 78 GLU A CA 1
ATOM 637 C C . GLU A 1 78 ? -5.017 -10.153 8.815 1.00 98.56 78 GLU A C 1
ATOM 639 O O . GLU A 1 78 ? -4.426 -9.818 7.789 1.00 98.56 78 GLU A O 1
ATOM 644 N N . ALA A 1 79 ? -5.327 -9.260 9.757 1.00 98.62 79 ALA A N 1
ATOM 645 C CA . ALA A 1 79 ? -4.929 -7.859 9.687 1.00 98.62 79 ALA A CA 1
ATOM 646 C C . ALA A 1 79 ? -3.402 -7.699 9.758 1.00 98.62 79 ALA A C 1
ATOM 648 O O . ALA A 1 79 ? -2.835 -6.950 8.963 1.00 98.62 79 ALA A O 1
ATOM 649 N N . GLU A 1 80 ? -2.748 -8.434 10.659 1.00 98.50 80 GLU A N 1
ATOM 650 C CA . GLU A 1 80 ? -1.291 -8.457 10.817 1.00 98.50 80 GLU A CA 1
ATOM 651 C C . GLU A 1 80 ? -0.619 -9.008 9.549 1.00 98.50 80 GLU A C 1
ATOM 653 O O . GLU A 1 80 ? 0.275 -8.357 9.012 1.00 98.50 80 GLU A O 1
ATOM 658 N N . LYS A 1 81 ? -1.129 -10.108 8.972 1.00 98.50 81 LYS A N 1
ATOM 659 C CA . LYS A 1 81 ? -0.647 -10.652 7.682 1.00 98.50 81 LYS A CA 1
ATOM 660 C C . LYS A 1 81 ? -0.742 -9.640 6.537 1.00 98.50 81 LYS A C 1
ATOM 662 O O . LYS A 1 81 ? 0.179 -9.498 5.734 1.00 98.50 81 LYS A O 1
ATOM 667 N N . ARG A 1 82 ? -1.856 -8.908 6.441 1.00 98.19 82 ARG A N 1
ATOM 668 C CA . ARG A 1 82 ? -2.043 -7.877 5.403 1.00 98.19 82 ARG A CA 1
ATOM 669 C C . ARG A 1 82 ? -1.134 -6.671 5.610 1.00 98.19 82 ARG A C 1
ATOM 671 O O . ARG A 1 82 ? -0.649 -6.102 4.633 1.00 98.19 82 ARG A O 1
ATOM 678 N N . ALA A 1 83 ? -0.906 -6.271 6.858 1.00 98.12 83 ALA A N 1
ATOM 679 C CA . ALA A 1 83 ? 0.023 -5.198 7.181 1.00 98.12 83 ALA A CA 1
ATOM 680 C C . ALA A 1 83 ? 1.479 -5.603 6.907 1.00 98.12 83 ALA A C 1
ATOM 682 O O . ALA A 1 83 ? 2.238 -4.804 6.364 1.00 98.12 83 ALA A O 1
ATOM 683 N N . GLU A 1 84 ? 1.853 -6.848 7.198 1.00 98.19 84 GLU A N 1
ATOM 684 C CA . GLU A 1 84 ? 3.157 -7.408 6.840 1.00 98.19 84 GLU A CA 1
ATOM 685 C C . GLU A 1 84 ? 3.361 -7.386 5.322 1.00 98.19 84 GLU A C 1
ATOM 687 O O . GLU A 1 84 ? 4.361 -6.848 4.847 1.00 98.19 84 GLU A O 1
ATOM 692 N N . TYR A 1 85 ? 2.367 -7.843 4.552 1.00 97.50 85 TYR A N 1
ATOM 693 C CA . TYR A 1 85 ? 2.393 -7.750 3.091 1.00 97.50 85 TYR A CA 1
ATOM 694 C C . TYR A 1 85 ? 2.577 -6.308 2.598 1.00 97.50 85 TYR A C 1
ATOM 696 O O . TYR A 1 85 ? 3.349 -6.064 1.673 1.00 97.50 85 TYR A O 1
ATOM 704 N N . PHE A 1 86 ? 1.911 -5.330 3.219 1.00 97.62 86 PHE A N 1
ATOM 705 C CA . PHE A 1 86 ? 2.086 -3.916 2.879 1.00 97.62 86 PHE A CA 1
ATOM 706 C C . PHE A 1 86 ? 3.534 -3.438 3.088 1.00 97.62 86 PHE A C 1
ATOM 708 O O . PHE A 1 86 ? 4.075 -2.721 2.241 1.00 97.62 86 PHE A O 1
ATOM 715 N N . ILE A 1 87 ? 4.172 -3.832 4.195 1.00 97.44 87 ILE A N 1
ATOM 716 C CA . ILE A 1 87 ? 5.565 -3.471 4.491 1.00 97.44 87 ILE A CA 1
ATOM 717 C C . ILE A 1 87 ? 6.535 -4.173 3.536 1.00 97.44 87 ILE A C 1
ATOM 719 O O . ILE A 1 87 ? 7.447 -3.518 3.025 1.00 97.44 87 ILE A O 1
ATOM 723 N N . ASP A 1 88 ? 6.316 -5.457 3.253 1.00 96.94 88 ASP A N 1
ATOM 724 C CA . ASP A 1 88 ? 7.121 -6.241 2.313 1.00 96.94 88 ASP A CA 1
ATOM 725 C C . ASP A 1 88 ? 7.030 -5.674 0.889 1.00 96.94 88 ASP A C 1
ATOM 727 O O . ASP A 1 88 ? 8.048 -5.407 0.249 1.00 96.94 88 ASP A O 1
ATOM 731 N N . ALA A 1 89 ? 5.814 -5.373 0.421 1.00 96.75 89 ALA A N 1
ATOM 732 C CA . ALA A 1 89 ? 5.583 -4.757 -0.881 1.00 96.75 89 ALA A CA 1
ATOM 733 C C . ALA A 1 89 ? 6.266 -3.387 -0.995 1.00 96.75 89 ALA A C 1
ATOM 735 O O . ALA A 1 89 ? 6.857 -3.086 -2.031 1.00 96.75 89 ALA A O 1
ATOM 736 N N . ARG A 1 90 ? 6.244 -2.569 0.068 1.00 95.25 90 ARG A N 1
ATOM 737 C CA . ARG A 1 90 ? 6.997 -1.308 0.113 1.00 95.25 90 ARG A CA 1
ATOM 738 C C . ARG A 1 90 ? 8.496 -1.553 -0.044 1.00 95.25 90 ARG A C 1
ATOM 740 O O . ARG A 1 90 ? 9.133 -0.884 -0.849 1.00 95.25 90 ARG A O 1
ATOM 747 N N . GLY A 1 91 ? 9.055 -2.479 0.735 1.00 92.94 91 GLY A N 1
ATOM 748 C CA . GLY A 1 91 ? 10.483 -2.795 0.701 1.00 92.94 91 GLY A CA 1
ATOM 749 C C . GLY A 1 91 ? 10.928 -3.252 -0.684 1.00 92.94 91 GLY A C 1
ATOM 750 O O . GLY A 1 91 ? 11.817 -2.646 -1.274 1.00 92.94 91 GLY A O 1
ATOM 751 N N . LYS A 1 92 ? 10.236 -4.245 -1.244 1.00 94.00 92 LYS A N 1
ATOM 752 C CA . LYS A 1 92 ? 10.604 -4.865 -2.521 1.00 94.00 92 LYS A CA 1
ATOM 753 C C . LYS A 1 92 ? 10.317 -3.979 -3.725 1.00 94.00 92 LYS A C 1
ATOM 755 O O . LYS A 1 92 ? 11.186 -3.786 -4.562 1.00 94.00 92 LYS A O 1
ATOM 760 N N . LEU A 1 93 ? 9.111 -3.424 -3.840 1.00 95.00 93 LEU A N 1
ATOM 761 C CA . LEU A 1 93 ? 8.730 -2.681 -5.044 1.00 95.00 93 LEU A CA 1
ATOM 762 C C . LEU A 1 93 ? 9.348 -1.283 -5.063 1.00 95.00 93 LEU A C 1
ATOM 764 O O . LEU A 1 93 ? 9.993 -0.906 -6.037 1.00 95.00 93 LEU A O 1
ATOM 768 N N . HIS A 1 94 ? 9.160 -0.519 -3.988 1.00 93.06 94 HIS A N 1
ATOM 769 C CA . HIS A 1 94 ? 9.625 0.865 -3.921 1.00 93.06 94 HIS A CA 1
ATOM 770 C C . HIS A 1 94 ? 11.113 0.946 -3.577 1.00 93.06 94 HIS A C 1
ATOM 772 O O . HIS A 1 94 ? 11.850 1.705 -4.197 1.00 93.06 94 HIS A O 1
ATOM 778 N N . GLY A 1 95 ? 11.566 0.153 -2.603 1.00 91.12 95 GLY A N 1
ATOM 779 C CA . GLY A 1 95 ? 12.968 0.126 -2.194 1.00 91.12 95 GLY A CA 1
ATOM 780 C C . GLY A 1 95 ? 13.851 -0.596 -3.206 1.00 91.12 95 GLY A C 1
ATOM 781 O O . GLY A 1 95 ? 14.669 0.029 -3.870 1.00 91.12 95 GLY A O 1
ATOM 782 N N . GLU A 1 96 ? 13.695 -1.911 -3.326 1.00 90.94 96 GLU A N 1
ATOM 783 C CA . GLU A 1 96 ? 14.630 -2.757 -4.076 1.00 90.94 96 GLU A CA 1
ATOM 784 C C . GLU A 1 96 ? 14.463 -2.662 -5.599 1.00 90.94 96 GLU A C 1
ATOM 786 O O . GLU A 1 96 ? 15.457 -2.605 -6.309 1.00 90.94 96 GLU A O 1
ATOM 791 N N . CYS A 1 97 ? 13.240 -2.639 -6.133 1.00 88.94 97 CYS A N 1
ATOM 792 C CA . CYS A 1 97 ? 13.030 -2.624 -7.585 1.00 88.94 97 CYS A CA 1
ATOM 793 C C . CYS A 1 97 ? 13.079 -1.220 -8.197 1.00 88.94 97 CYS A C 1
ATOM 795 O O . CYS A 1 97 ? 13.617 -1.056 -9.289 1.00 88.94 97 CYS A O 1
ATOM 797 N N . PHE A 1 98 ? 12.464 -0.226 -7.550 1.00 89.12 98 PHE A N 1
ATOM 798 C CA . PHE A 1 98 ? 12.406 1.131 -8.095 1.00 89.12 98 PHE A CA 1
ATOM 799 C C . PHE A 1 98 ? 13.668 1.940 -7.780 1.00 89.12 98 PHE A C 1
ATOM 801 O O . PHE A 1 98 ? 14.265 2.506 -8.694 1.00 89.12 98 PHE A O 1
ATOM 808 N N . TYR A 1 99 ? 14.088 1.987 -6.510 1.00 85.19 99 TYR A N 1
ATOM 809 C CA . TYR A 1 99 ? 15.318 2.687 -6.120 1.00 85.19 99 TYR A CA 1
ATOM 810 C C . TYR A 1 99 ? 16.577 1.826 -6.191 1.00 85.19 99 TYR A C 1
ATOM 812 O O . TYR A 1 99 ? 17.675 2.378 -6.298 1.00 85.19 99 TYR A O 1
ATOM 820 N N . GLY A 1 100 ? 16.455 0.501 -6.099 1.00 78.38 100 GLY A N 1
ATOM 821 C CA . GLY A 1 100 ? 17.616 -0.371 -6.158 1.00 78.38 100 GLY A CA 1
ATOM 822 C C . GLY A 1 100 ? 18.290 -0.283 -7.520 1.00 78.38 100 GLY A C 1
ATOM 823 O O . GLY A 1 100 ? 17.661 -0.314 -8.577 1.00 78.38 100 GLY A O 1
ATOM 824 N N . LEU A 1 101 ? 19.612 -0.147 -7.485 1.00 61.19 101 LEU A N 1
ATOM 825 C CA . LEU A 1 101 ? 20.440 -0.263 -8.673 1.00 61.19 101 LEU A CA 1
ATOM 826 C C . LEU A 1 101 ? 20.306 -1.700 -9.197 1.00 61.19 101 LEU A C 1
ATOM 828 O O . LEU A 1 101 ? 20.437 -2.650 -8.426 1.00 61.19 101 LEU A O 1
ATOM 832 N N . PHE A 1 102 ? 20.043 -1.867 -10.494 1.00 58.97 102 PHE A N 1
ATOM 833 C CA . PHE A 1 102 ? 20.042 -3.183 -11.134 1.00 58.97 102 PHE A CA 1
ATOM 834 C C . PHE A 1 102 ? 21.439 -3.792 -11.059 1.00 58.97 102 PHE A C 1
ATOM 836 O O . PHE A 1 102 ? 22.303 -3.486 -11.879 1.00 58.97 102 PHE A O 1
ATOM 843 N N . TYR A 1 103 ? 21.665 -4.664 -10.084 1.00 55.41 103 TYR A N 1
ATOM 844 C CA . TYR A 1 103 ? 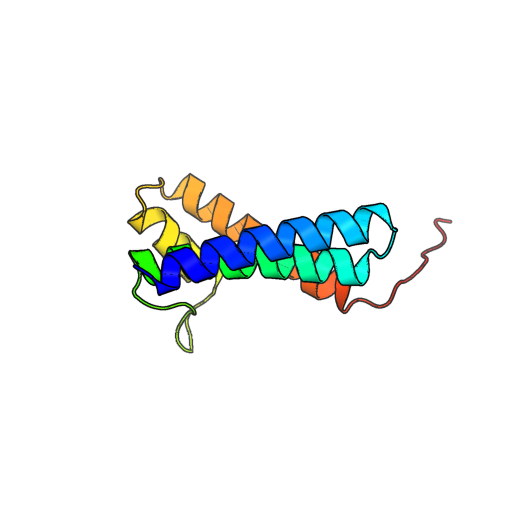22.828 -5.533 -10.086 1.00 55.41 103 TYR A CA 1
ATOM 845 C C . TYR A 1 103 ? 22.480 -6.768 -10.921 1.00 55.41 103 TYR A C 1
ATOM 847 O O . TYR A 1 103 ? 21.734 -7.642 -10.482 1.00 55.41 103 TYR A O 1
ATOM 855 N N . GLU A 1 104 ? 22.994 -6.844 -12.151 1.00 53.72 104 GLU A N 1
ATOM 856 C CA . GLU A 1 104 ? 23.049 -8.119 -12.869 1.00 53.72 104 GLU A CA 1
ATOM 857 C C . GLU A 1 104 ? 24.093 -9.006 -12.178 1.00 53.72 104 GLU A C 1
ATOM 859 O O . GLU A 1 104 ? 25.281 -8.983 -12.50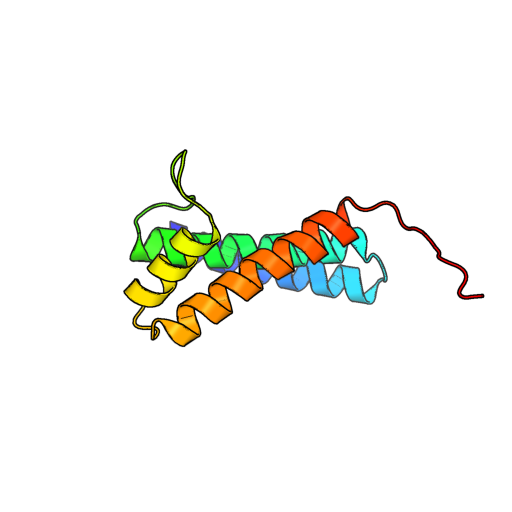0 1.00 53.72 104 GLU A O 1
ATOM 864 N N . GLU A 1 105 ? 23.666 -9.774 -11.177 1.00 56.03 105 GLU A N 1
ATOM 865 C CA . GLU A 1 105 ? 24.535 -10.763 -10.548 1.00 56.03 105 GLU A CA 1
ATOM 866 C C . GLU A 1 105 ? 24.672 -11.982 -11.457 1.00 56.03 105 GLU A C 1
ATOM 868 O O . GLU A 1 105 ? 23.748 -12.781 -11.650 1.00 56.03 105 GLU A O 1
ATOM 873 N N . LYS A 1 106 ? 25.867 -12.149 -12.020 1.00 40.19 106 LYS A N 1
ATOM 874 C CA . LYS A 1 106 ? 26.234 -13.379 -12.710 1.00 40.19 106 LYS A CA 1
ATOM 875 C C . LYS A 1 106 ? 26.332 -14.486 -11.659 1.00 40.19 106 LYS A C 1
ATOM 877 O O . LYS A 1 106 ? 27.278 -14.506 -10.878 1.00 40.19 106 LYS A O 1
ATOM 882 N N . ARG A 1 107 ? 25.359 -15.401 -11.629 1.00 50.78 107 ARG A N 1
ATOM 883 C CA . ARG A 1 107 ? 25.460 -16.618 -10.811 1.00 50.78 107 ARG A CA 1
ATOM 884 C C . ARG A 1 107 ? 26.663 -17.430 -11.302 1.00 50.78 107 ARG A C 1
ATOM 886 O O . ARG A 1 107 ? 26.645 -17.899 -12.440 1.00 50.78 107 ARG A O 1
ATOM 893 N N . THR A 1 108 ? 27.709 -17.516 -10.483 1.00 58.19 108 THR A N 1
ATOM 894 C CA . THR A 1 108 ? 28.833 -18.455 -10.646 1.00 58.19 108 THR A CA 1
ATOM 895 C C . THR A 1 108 ? 28.441 -19.860 -10.238 1.00 58.19 108 THR A C 1
ATOM 897 O O . THR A 1 108 ? 27.684 -19.975 -9.248 1.00 58.19 108 THR A O 1
#

Nearest PDB structures (foldseek):
  3o10-assembly2_C  TM=6.819E-01  e=3.271E-01  Homo sapiens
  8j46-assembly1_A  TM=3.783E-01  e=7.666E+00  Homo sapiens
  5k2a-assembly1_A  TM=2.595E-01  e=6.565E+00  unclassified

Mean predicted aligned error: 4.23 Å